Protein AF-A0AAW1YLP2-F1 (afdb_monomer_lite)

Sequence (83 aa):
MIFHARVENHPCRTYDPSRATLFYVPFYGGLYASSKFREANLTARDELALGLVSTFSQPTWQNRNGKDHFIALGRTAWDFMRT

Organism: Rubus argutus (NCBI:txid59490)

Radius of gyration: 14.55 Å; chains: 1; bounding box: 37×26×36 Å

Foldseek 3Di:
DVVVVCQVPPPPDDPDLVPDQAAEDADQQQVLCVVCVPPPDVCVSCVVVVVVVVVCPDPSCVVPVCPRYDYDHVDDVVSVDPD

Secondary structure (DSSP, 8-state):
-HHHHHHHT-TT--S-GGG-S-EE----HHHHHHHHTT---HHHHHHHHHHHHGGGGSHHHHHTTTTTEE----S-GGGG---

InterPro domains:
  IPR004263 Exostosin-like [PTHR11062] (2-75)
  IPR040911 Exostosin, GT47 domain [PF03016] (2-82)

Structure (mmCIF, N/CA/C/O backbone):
data_AF-A0AAW1YLP2-F1
#
_entry.id   AF-A0AAW1YLP2-F1
#
loop_
_atom_site.group_PDB
_atom_site.id
_atom_site.type_symbol
_atom_site.label_atom_id
_atom_site.label_alt_id
_atom_site.label_comp_id
_atom_site.label_asym_id
_atom_site.label_entity_id
_atom_site.label_seq_id
_atom_site.pdbx_PDB_ins_code
_atom_site.Cartn_x
_atom_site.Cartn_y
_atom_site.Cartn_z
_atom_site.occupancy
_atom_site.B_iso_or_equiv
_atom_site.auth_seq_id
_atom_site.auth_comp_id
_atom_site.auth_asym_id
_atom_site.auth_atom_id
_atom_site.pdbx_PDB_model_num
ATOM 1 N N . MET A 1 1 ? -5.106 -8.666 -4.914 1.00 79.06 1 MET A N 1
ATOM 2 C CA . MET A 1 1 ? -6.570 -8.858 -4.804 1.00 79.06 1 MET A CA 1
ATOM 3 C C . MET A 1 1 ? -6.998 -9.656 -3.575 1.00 79.06 1 MET A C 1
ATOM 5 O O . MET A 1 1 ? -7.889 -9.186 -2.891 1.00 79.06 1 MET A O 1
ATOM 9 N N . ILE A 1 2 ? -6.360 -10.783 -3.217 1.00 90.69 2 ILE A N 1
ATOM 10 C CA . ILE A 1 2 ? -6.736 -11.550 -2.003 1.00 90.69 2 ILE A CA 1
ATOM 11 C C . ILE A 1 2 ? -6.718 -10.683 -0.732 1.00 90.69 2 ILE A C 1
ATOM 13 O O . ILE A 1 2 ? -7.682 -10.684 0.025 1.00 90.69 2 ILE A O 1
ATOM 17 N N . PHE A 1 3 ? -5.642 -9.921 -0.502 1.00 91.44 3 PHE A N 1
ATOM 18 C CA . PHE A 1 3 ? -5.539 -9.073 0.690 1.00 91.44 3 PHE A CA 1
ATOM 19 C C . PHE A 1 3 ? -6.597 -7.959 0.704 1.00 91.44 3 PHE A C 1
ATOM 21 O O . PHE A 1 3 ? -7.245 -7.752 1.721 1.00 91.44 3 PHE A O 1
ATOM 28 N N . HIS A 1 4 ? -6.831 -7.308 -0.441 1.00 94.31 4 HIS A N 1
ATOM 29 C CA . HIS A 1 4 ? -7.889 -6.303 -0.604 1.00 94.31 4 HIS A CA 1
ATOM 30 C C . HIS A 1 4 ? -9.265 -6.864 -0.238 1.00 94.31 4 HIS A C 1
ATOM 32 O O . HIS A 1 4 ? -9.926 -6.315 0.635 1.00 94.31 4 HIS A O 1
ATOM 38 N N . ALA A 1 5 ? -9.640 -8.018 -0.800 1.00 95.44 5 ALA A N 1
ATOM 39 C CA . ALA A 1 5 ? -10.905 -8.678 -0.480 1.00 95.44 5 ALA A CA 1
ATOM 40 C C . ALA A 1 5 ? -11.012 -9.044 1.012 1.00 95.44 5 ALA A C 1
ATOM 42 O O . ALA A 1 5 ? -12.081 -8.926 1.607 1.00 95.44 5 ALA A O 1
ATOM 43 N N . ARG A 1 6 ? -9.910 -9.457 1.654 1.00 95.44 6 ARG A N 1
ATOM 44 C CA . ARG A 1 6 ? -9.894 -9.722 3.102 1.00 95.44 6 ARG A CA 1
ATOM 45 C C . ARG A 1 6 ? -10.104 -8.458 3.930 1.00 95.44 6 ARG A C 1
ATOM 47 O O . ARG A 1 6 ? -10.825 -8.524 4.917 1.00 95.44 6 ARG A O 1
ATOM 54 N N . VAL A 1 7 ? -9.503 -7.330 3.546 1.00 95.56 7 VAL A N 1
ATOM 55 C CA . VAL A 1 7 ? -9.714 -6.047 4.237 1.00 95.56 7 VAL A CA 1
ATOM 56 C C . VAL A 1 7 ? -11.150 -5.563 4.050 1.00 95.56 7 VAL A C 1
ATOM 58 O O . VAL A 1 7 ? -11.774 -5.149 5.023 1.00 95.56 7 VAL A O 1
ATOM 61 N N . GLU A 1 8 ? -11.699 -5.653 2.836 1.00 95.25 8 GLU A N 1
ATOM 62 C CA . GLU A 1 8 ? -13.082 -5.250 2.545 1.00 95.25 8 GLU A CA 1
ATOM 63 C C . GLU A 1 8 ? -14.114 -6.005 3.383 1.00 95.25 8 GLU A C 1
ATOM 65 O O . GLU A 1 8 ? -15.095 -5.401 3.819 1.00 95.25 8 GLU A O 1
ATOM 70 N N . ASN A 1 9 ? -13.860 -7.292 3.633 1.00 96.88 9 ASN A N 1
ATOM 71 C CA . ASN A 1 9 ? -14.727 -8.183 4.403 1.00 96.88 9 ASN A CA 1
ATOM 72 C C . ASN A 1 9 ? -14.300 -8.330 5.877 1.00 96.88 9 ASN A C 1
ATOM 74 O O . ASN A 1 9 ? -14.825 -9.189 6.586 1.00 96.88 9 ASN A O 1
ATOM 78 N N . HIS A 1 10 ? -13.334 -7.541 6.357 1.00 97.06 10 HIS A N 1
ATOM 79 C CA . HIS A 1 10 ? -12.857 -7.659 7.732 1.00 97.06 10 HIS A CA 1
ATOM 80 C C . HIS A 1 10 ? -13.946 -7.194 8.718 1.00 97.06 10 HIS A C 1
ATOM 82 O O . HIS A 1 10 ? -14.470 -6.091 8.549 1.00 97.06 10 HIS A O 1
ATOM 88 N N . PRO A 1 11 ? -14.258 -7.952 9.789 1.00 97.69 11 PRO A N 1
ATOM 89 C CA . PRO A 1 11 ? -15.362 -7.625 10.702 1.00 97.69 11 PRO A CA 1
ATOM 90 C C . PRO A 1 11 ? -15.189 -6.275 11.411 1.00 97.69 11 PRO A C 1
ATOM 92 O O . PRO A 1 11 ? -16.168 -5.623 11.754 1.00 97.69 11 PRO A O 1
ATOM 95 N N . CYS A 1 12 ? -13.943 -5.829 11.601 1.00 96.88 12 CYS A N 1
ATOM 96 C CA . CYS A 1 12 ? -13.631 -4.533 12.214 1.00 96.88 12 CYS A CA 1
ATOM 97 C C . CYS A 1 12 ? -13.502 -3.373 11.210 1.00 96.88 12 CYS A C 1
ATOM 99 O O . CYS A 1 12 ? -13.039 -2.298 11.590 1.00 96.88 12 CYS A O 1
ATOM 101 N N . ARG A 1 13 ? -13.832 -3.569 9.926 1.00 96.75 13 ARG A N 1
ATOM 102 C CA . ARG A 1 13 ? -13.781 -2.481 8.944 1.00 96.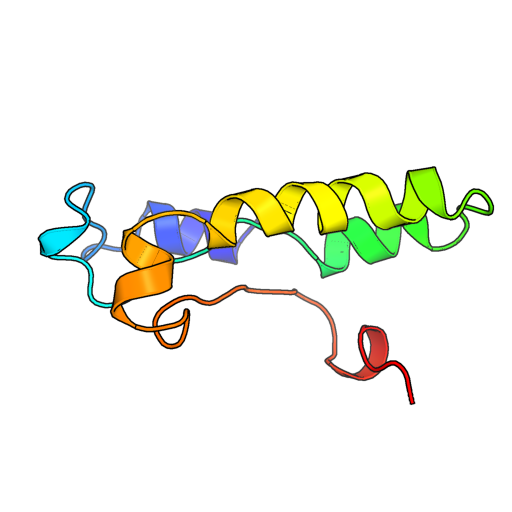75 13 ARG A CA 1
ATOM 103 C C . ARG A 1 13 ? -14.822 -1.419 9.300 1.00 96.75 13 ARG A C 1
ATOM 105 O O . ARG A 1 13 ? -15.975 -1.729 9.578 1.00 96.75 13 ARG A O 1
ATOM 112 N N . THR A 1 14 ? -14.411 -0.158 9.248 1.00 96.94 14 THR A N 1
ATOM 113 C CA . THR A 1 14 ? -15.280 1.000 9.472 1.00 96.94 14 THR A CA 1
ATOM 114 C C . THR A 1 14 ? -15.220 1.939 8.273 1.00 96.94 14 THR A C 1
ATOM 116 O O . THR A 1 14 ? -14.179 2.064 7.629 1.00 96.94 14 THR A O 1
ATOM 119 N N . TYR A 1 15 ? -16.344 2.591 7.978 1.00 94.25 15 TYR A N 1
ATOM 120 C CA . TYR A 1 15 ? -16.420 3.687 7.008 1.00 94.25 15 TYR A CA 1
ATOM 121 C C . TYR A 1 15 ? -16.160 5.053 7.649 1.00 94.25 15 TYR A C 1
ATOM 123 O O . TYR A 1 15 ? -15.919 6.016 6.933 1.00 94.25 15 TYR A O 1
ATOM 131 N N . ASP A 1 16 ? -16.199 5.131 8.982 1.00 96.31 16 ASP A N 1
ATOM 132 C CA . ASP A 1 16 ? -15.855 6.324 9.749 1.00 96.31 16 ASP A CA 1
ATOM 133 C C . ASP A 1 16 ? -14.335 6.369 10.000 1.00 96.31 16 ASP A C 1
ATOM 135 O O . ASP A 1 16 ? -13.830 5.545 10.778 1.00 96.31 16 ASP A O 1
ATOM 139 N N . PRO A 1 17 ? -13.600 7.317 9.383 1.00 93.50 17 PRO A N 1
ATOM 140 C CA . PRO A 1 17 ? -12.154 7.440 9.542 1.00 93.50 17 PRO A CA 1
ATOM 141 C C . PRO A 1 17 ? -11.724 7.795 10.968 1.00 93.50 17 PRO A C 1
ATOM 143 O O . PRO A 1 17 ? -10.617 7.446 11.364 1.00 93.50 17 PRO A O 1
ATOM 146 N N . SER A 1 18 ? -12.577 8.458 11.757 1.00 94.12 18 SER A N 1
ATOM 147 C CA . SER A 1 18 ? -12.241 8.870 13.130 1.00 94.12 18 SER A CA 1
ATOM 148 C C . SER A 1 18 ? -12.120 7.684 14.093 1.00 94.12 18 SER A C 1
ATOM 150 O O . SER A 1 18 ? -11.434 7.762 15.111 1.00 94.12 18 SER A O 1
ATOM 152 N N . ARG A 1 19 ? -12.759 6.563 13.745 1.00 96.06 19 ARG A N 1
ATOM 153 C CA . ARG A 1 19 ? -12.747 5.308 14.506 1.00 96.06 19 ARG A CA 1
ATOM 154 C C . ARG A 1 19 ? -11.729 4.298 13.982 1.00 96.06 19 ARG A C 1
ATOM 156 O O . ARG A 1 19 ? -11.553 3.243 14.591 1.00 96.06 19 ARG A O 1
ATOM 163 N N . ALA A 1 20 ? -11.096 4.576 12.846 1.00 96.12 20 ALA A N 1
ATOM 164 C CA . ALA A 1 20 ? -10.130 3.672 12.243 1.00 96.12 20 ALA A CA 1
ATOM 165 C C . ALA A 1 20 ? -8.793 3.728 12.999 1.00 96.12 20 ALA A C 1
ATOM 167 O O . ALA A 1 20 ? -8.271 4.796 13.302 1.00 96.12 20 ALA A O 1
ATOM 168 N N . THR A 1 21 ? -8.226 2.559 13.306 1.00 95.81 21 THR A N 1
ATOM 169 C CA . THR A 1 21 ? -6.870 2.452 13.885 1.00 95.81 21 THR A CA 1
ATOM 170 C C . THR A 1 21 ? -5.796 2.276 12.814 1.00 95.81 21 THR A C 1
ATOM 172 O O . THR A 1 21 ? -4.643 2.629 13.042 1.00 95.81 21 THR A O 1
ATOM 175 N N . LEU A 1 22 ? -6.172 1.709 11.666 1.00 96.12 22 LEU A N 1
ATOM 176 C CA . LEU A 1 22 ? -5.300 1.456 10.527 1.00 96.12 22 LEU A CA 1
ATOM 177 C C . LEU A 1 22 ? -6.035 1.785 9.231 1.00 96.12 22 LEU A C 1
ATOM 179 O O . LEU A 1 22 ? -7.234 1.523 9.103 1.00 96.12 22 LEU A O 1
ATOM 183 N N . PHE A 1 23 ? -5.283 2.278 8.256 1.00 95.56 23 PHE A N 1
ATOM 184 C CA . PHE A 1 23 ? -5.770 2.626 6.932 1.00 95.56 23 PHE A CA 1
ATOM 185 C C . PHE A 1 23 ? -5.092 1.744 5.890 1.00 95.56 23 PHE A C 1
ATOM 187 O O . PHE A 1 23 ? -3.883 1.808 5.664 1.00 95.56 23 PHE A O 1
ATOM 194 N N . TYR A 1 24 ? -5.881 0.898 5.238 1.00 94.44 24 TYR A N 1
ATOM 195 C CA . TYR A 1 24 ? -5.396 0.132 4.102 1.00 94.44 24 TYR A CA 1
ATOM 196 C C . TYR A 1 24 ? -5.398 1.005 2.850 1.00 94.44 24 TYR A C 1
ATOM 198 O O . TYR A 1 24 ? -6.431 1.565 2.483 1.00 94.44 24 TYR A O 1
ATOM 206 N N . VAL A 1 25 ? -4.257 1.081 2.173 1.00 93.25 25 VAL A N 1
ATOM 207 C CA . VAL A 1 25 ? -4.131 1.781 0.896 1.00 93.25 25 VAL A CA 1
ATOM 208 C C . VAL A 1 25 ? -4.149 0.740 -0.232 1.00 93.25 25 VAL A C 1
ATOM 210 O O . VAL A 1 25 ? -3.228 -0.081 -0.310 1.00 93.25 25 VAL A O 1
ATOM 213 N N . PRO A 1 26 ? -5.173 0.733 -1.112 1.00 91.69 26 PRO A N 1
ATOM 214 C CA . PRO A 1 26 ? -5.377 -0.306 -2.127 1.00 91.69 26 PRO A CA 1
ATOM 215 C C . PRO A 1 26 ? -4.451 -0.129 -3.346 1.00 91.69 26 PRO A C 1
ATOM 217 O O . PRO A 1 26 ? -4.880 -0.145 -4.497 1.00 91.69 26 PRO A O 1
ATOM 220 N N . PHE A 1 27 ? -3.153 0.046 -3.096 1.00 92.62 27 PHE A N 1
ATOM 221 C CA . PHE A 1 27 ? -2.122 0.151 -4.120 1.00 92.62 27 PHE A CA 1
ATOM 222 C C . PHE A 1 27 ? -1.487 -1.219 -4.390 1.00 92.62 27 PHE A C 1
ATOM 224 O O . PHE A 1 27 ? -0.759 -1.771 -3.564 1.00 92.62 27 PHE A O 1
ATOM 231 N N . TYR A 1 28 ? -1.738 -1.781 -5.572 1.00 92.62 28 TYR A N 1
ATOM 232 C CA . TYR A 1 28 ? -1.262 -3.113 -5.959 1.00 92.62 28 TYR A CA 1
ATOM 233 C C . TYR A 1 28 ? 0.167 -3.086 -6.519 1.00 92.62 28 TYR A C 1
ATOM 235 O O . TYR A 1 28 ? 0.401 -3.476 -7.663 1.00 92.62 28 TYR A O 1
ATOM 243 N N . GLY A 1 29 ? 1.126 -2.630 -5.709 1.00 91.44 29 GLY A N 1
ATOM 244 C CA . GLY A 1 29 ? 2.492 -2.323 -6.150 1.00 91.44 29 GLY A CA 1
ATOM 245 C C . GLY A 1 29 ? 3.197 -3.455 -6.904 1.00 91.44 29 GLY A C 1
ATOM 246 O O . GLY A 1 29 ? 3.796 -3.212 -7.946 1.00 91.44 29 GLY A O 1
ATOM 247 N N . GLY A 1 30 ? 3.077 -4.707 -6.453 1.00 91.38 30 GLY A N 1
ATOM 248 C CA . GLY A 1 30 ? 3.689 -5.849 -7.137 1.00 91.38 30 GLY A CA 1
ATOM 249 C C . GLY A 1 30 ? 3.057 -6.182 -8.487 1.00 91.38 30 GLY A C 1
ATOM 250 O O . GLY A 1 30 ? 3.773 -6.529 -9.428 1.00 91.38 30 GLY A O 1
ATOM 251 N N . LEU A 1 31 ? 1.734 -6.033 -8.615 1.00 92.19 31 LEU A N 1
ATOM 252 C CA . LEU A 1 31 ? 1.046 -6.183 -9.900 1.00 92.19 31 LEU A CA 1
ATOM 253 C C . LEU A 1 31 ? 1.458 -5.058 -10.854 1.00 92.19 31 LEU A C 1
ATOM 255 O O . LEU A 1 31 ? 1.802 -5.326 -12.002 1.00 92.19 31 LEU A O 1
ATOM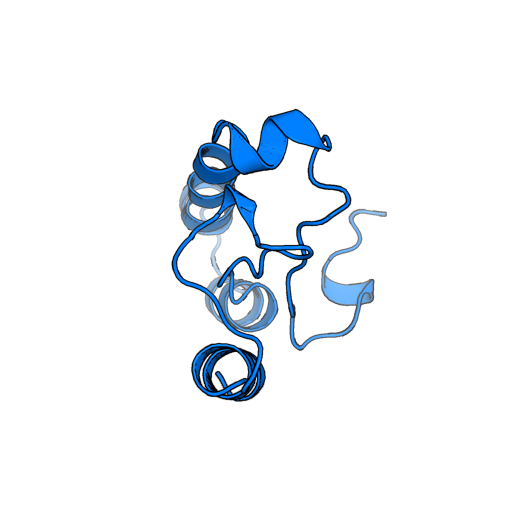 259 N N . TYR A 1 32 ? 1.491 -3.820 -10.356 1.00 92.50 32 TYR A N 1
ATOM 260 C CA . TYR A 1 32 ? 1.904 -2.659 -11.134 1.00 92.50 32 TYR A CA 1
ATOM 261 C C . TYR A 1 32 ? 3.340 -2.796 -11.651 1.00 92.50 32 TYR A C 1
ATOM 263 O O . TYR A 1 32 ? 3.563 -2.716 -12.860 1.00 92.50 32 TYR A O 1
ATOM 271 N N . ALA A 1 33 ? 4.290 -3.113 -10.766 1.00 90.69 33 ALA A N 1
ATOM 272 C CA . ALA A 1 33 ? 5.683 -3.354 -11.131 1.00 90.69 33 ALA A CA 1
ATOM 273 C C . ALA A 1 33 ? 5.807 -4.453 -12.197 1.00 90.69 33 ALA A C 1
ATOM 275 O O . ALA A 1 33 ? 6.508 -4.281 -13.192 1.00 90.69 33 ALA A O 1
ATOM 276 N N . SER A 1 34 ? 5.054 -5.549 -12.045 1.00 90.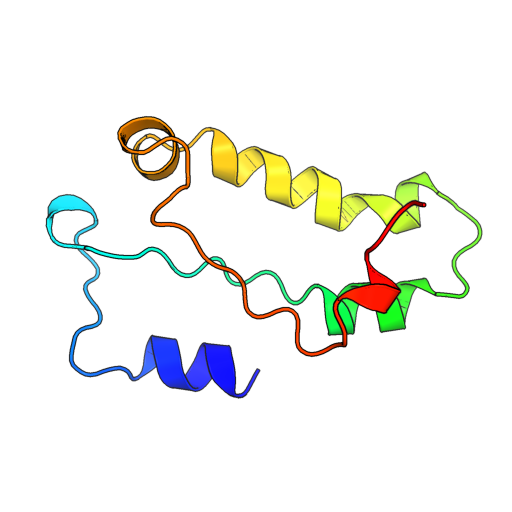81 34 SER A N 1
ATOM 277 C CA . SER A 1 34 ? 5.030 -6.637 -13.030 1.00 90.81 34 SER A CA 1
ATOM 278 C C . SER A 1 34 ? 4.439 -6.205 -14.373 1.00 90.81 34 SER A C 1
ATOM 280 O O . SER A 1 34 ? 4.883 -6.685 -15.404 1.00 90.81 34 SER A O 1
ATOM 282 N N . SER A 1 35 ? 3.460 -5.297 -14.388 1.00 92.25 35 SER A N 1
ATOM 283 C CA . SER A 1 35 ? 2.853 -4.796 -15.630 1.00 92.25 35 SER A CA 1
ATOM 284 C C . SER A 1 35 ? 3.746 -3.804 -16.385 1.00 92.25 35 SER A C 1
ATOM 286 O O . SER A 1 35 ? 3.659 -3.706 -17.605 1.00 92.25 35 SER A O 1
ATOM 288 N N . LYS A 1 36 ? 4.630 -3.092 -15.673 1.00 92.25 36 LYS A N 1
ATOM 289 C CA . LYS A 1 36 ? 5.501 -2.045 -16.229 1.00 92.25 36 LYS A CA 1
ATOM 290 C C . LYS A 1 36 ? 6.971 -2.463 -16.363 1.00 92.25 36 LYS A C 1
ATOM 292 O O . LYS A 1 36 ? 7.795 -1.649 -16.768 1.00 92.25 36 LYS A O 1
ATOM 297 N N . PHE A 1 37 ? 7.325 -3.719 -16.070 1.00 87.50 37 PHE A N 1
ATOM 298 C CA . PHE A 1 37 ? 8.730 -4.156 -15.983 1.00 87.50 37 PHE A CA 1
ATOM 299 C C . PHE A 1 37 ? 9.546 -3.988 -17.280 1.00 87.50 37 PHE A C 1
ATOM 301 O O . PHE A 1 37 ? 10.763 -3.831 -17.220 1.00 87.50 37 PHE A O 1
ATOM 308 N N . ARG A 1 38 ? 8.889 -3.996 -18.449 1.00 91.56 38 ARG A N 1
ATOM 309 C CA . ARG A 1 38 ? 9.504 -3.750 -19.770 1.00 91.56 38 ARG A CA 1
ATOM 310 C C . ARG A 1 38 ? 9.160 -2.387 -20.366 1.00 91.56 38 ARG A C 1
ATOM 312 O O . ARG A 1 38 ? 9.535 -2.119 -21.500 1.00 91.56 38 ARG A O 1
ATOM 319 N N . GLU A 1 39 ? 8.451 -1.537 -19.630 1.00 95.00 39 GLU A N 1
ATOM 320 C CA . GLU A 1 39 ? 8.090 -0.205 -20.112 1.00 95.00 39 GLU A CA 1
ATOM 321 C C . GLU A 1 39 ? 9.344 0.670 -20.179 1.00 95.00 39 GLU A C 1
ATOM 323 O O . GLU A 1 39 ? 10.023 0.839 -19.164 1.00 95.00 39 GLU A O 1
ATOM 328 N N . ALA A 1 40 ? 9.658 1.196 -21.362 1.00 94.69 40 ALA A N 1
ATOM 329 C CA . ALA A 1 40 ? 10.826 2.042 -21.589 1.00 94.69 40 ALA A CA 1
ATOM 330 C C . ALA A 1 40 ? 10.542 3.513 -21.249 1.00 94.69 40 ALA A C 1
ATOM 332 O O . ALA A 1 40 ? 11.451 4.248 -20.863 1.00 94.69 40 ALA A O 1
ATOM 333 N N . ASN A 1 41 ? 9.285 3.947 -21.361 1.00 95.81 41 ASN A N 1
ATOM 334 C CA . ASN A 1 41 ? 8.873 5.293 -21.002 1.00 95.81 41 ASN A CA 1
ATOM 335 C C . ASN A 1 41 ? 8.745 5.424 -19.475 1.00 95.81 41 ASN A C 1
ATOM 337 O O . ASN A 1 41 ? 7.802 4.919 -18.864 1.00 95.81 41 ASN A O 1
ATOM 341 N N . LEU A 1 42 ? 9.681 6.147 -18.856 1.00 91.44 42 LEU A N 1
ATOM 342 C CA . LEU A 1 42 ? 9.714 6.345 -17.404 1.00 91.44 42 LEU A CA 1
ATOM 343 C C . LEU A 1 42 ? 8.469 7.063 -16.872 1.00 91.44 42 LEU A C 1
ATOM 345 O O . LEU A 1 42 ? 7.941 6.669 -15.838 1.00 91.44 42 LEU A O 1
ATOM 349 N N . THR A 1 43 ? 7.932 8.041 -17.603 1.00 93.88 43 THR A N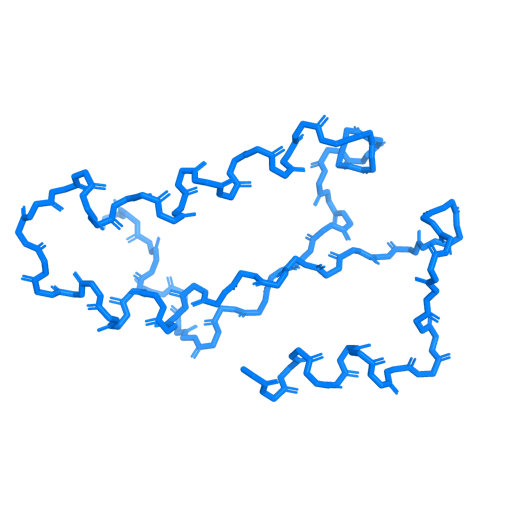 1
ATOM 350 C CA . THR A 1 43 ? 6.687 8.718 -17.216 1.00 93.88 43 THR A CA 1
ATOM 351 C C . THR A 1 43 ? 5.529 7.724 -17.143 1.00 93.88 43 THR A C 1
ATOM 353 O O . THR A 1 43 ? 4.806 7.696 -16.151 1.00 93.88 43 THR A O 1
ATOM 356 N N . ALA A 1 44 ? 5.400 6.844 -18.140 1.00 93.69 44 ALA A N 1
ATOM 357 C CA . ALA A 1 44 ? 4.371 5.801 -18.158 1.00 93.69 44 ALA A CA 1
ATOM 358 C C . ALA A 1 44 ? 4.618 4.681 -17.129 1.00 93.69 44 ALA A C 1
ATOM 360 O O . ALA A 1 44 ? 3.682 3.973 -16.742 1.00 93.69 44 ALA A O 1
ATOM 361 N N . ARG A 1 45 ? 5.875 4.483 -16.711 1.00 92.19 45 ARG A N 1
ATOM 362 C CA . ARG A 1 45 ? 6.270 3.553 -15.644 1.00 92.19 45 ARG A CA 1
ATOM 363 C C . ARG A 1 45 ? 5.985 4.121 -14.251 1.00 92.19 45 ARG A C 1
ATOM 365 O O . ARG A 1 45 ? 5.655 3.345 -13.358 1.00 92.19 45 ARG A O 1
ATOM 372 N N . ASP A 1 46 ? 6.038 5.435 -14.066 1.00 91.31 46 ASP A N 1
ATOM 373 C CA . ASP A 1 46 ? 5.879 6.077 -12.754 1.00 91.31 46 ASP A CA 1
ATOM 374 C C . ASP A 1 46 ? 4.471 6.639 -12.504 1.00 91.31 46 ASP A C 1
ATOM 376 O O . ASP A 1 46 ? 4.115 6.895 -11.355 1.00 91.31 46 ASP A O 1
ATOM 380 N N . GLU A 1 47 ? 3.642 6.770 -13.541 1.00 93.00 47 GLU A N 1
ATOM 381 C CA . GLU A 1 47 ? 2.311 7.394 -13.504 1.00 93.00 47 GLU A CA 1
ATOM 382 C C . GLU A 1 47 ? 1.441 6.974 -12.305 1.00 93.00 47 GLU A C 1
ATOM 384 O O . GLU A 1 47 ? 0.990 7.825 -11.536 1.00 93.00 47 GLU A O 1
ATOM 389 N N . LEU A 1 48 ? 1.239 5.668 -12.081 1.00 92.44 48 LEU A N 1
ATOM 390 C CA . LEU A 1 48 ? 0.381 5.205 -10.982 1.00 92.44 48 LEU A CA 1
ATOM 391 C C . LEU A 1 48 ? 1.015 5.454 -9.605 1.00 92.44 48 LEU A C 1
ATOM 393 O O . LEU A 1 48 ? 0.311 5.749 -8.639 1.00 92.44 48 LEU A O 1
ATOM 397 N N . ALA A 1 49 ? 2.342 5.338 -9.507 1.00 89.56 49 ALA A N 1
ATOM 398 C CA . ALA A 1 49 ? 3.068 5.602 -8.268 1.00 89.56 49 ALA A CA 1
ATOM 399 C C . ALA A 1 49 ? 3.038 7.098 -7.912 1.00 89.56 49 ALA A C 1
ATOM 401 O O . ALA A 1 49 ? 2.923 7.443 -6.740 1.00 89.56 49 ALA A O 1
ATOM 402 N N . LEU A 1 50 ? 3.070 7.984 -8.911 1.00 91.81 50 LEU A N 1
ATOM 403 C CA . LEU A 1 50 ? 2.862 9.420 -8.724 1.00 91.81 50 LEU A CA 1
ATOM 404 C C . LEU A 1 50 ? 1.412 9.731 -8.338 1.00 91.81 50 LEU A C 1
ATOM 406 O O . LEU A 1 50 ? 1.182 10.529 -7.433 1.00 91.81 50 LEU A O 1
ATOM 410 N N . GLY A 1 51 ? 0.436 9.050 -8.944 1.00 91.06 51 GLY A N 1
ATOM 411 C CA . GLY A 1 51 ? -0.972 9.158 -8.553 1.00 91.06 51 GLY A CA 1
ATOM 412 C C . GLY A 1 51 ? -1.205 8.820 -7.076 1.00 91.06 51 GLY A C 1
ATOM 413 O O . GLY A 1 51 ? -1.959 9.517 -6.395 1.00 91.06 51 GLY A O 1
ATOM 414 N N . LEU A 1 52 ? -0.495 7.817 -6.545 1.00 91.19 52 LEU A N 1
ATOM 415 C CA . LEU A 1 52 ? -0.554 7.438 -5.130 1.00 91.19 52 LEU A CA 1
ATOM 416 C C . LEU A 1 52 ? -0.176 8.588 -4.183 1.00 91.19 52 LEU A C 1
ATOM 418 O O . LEU A 1 52 ? -0.760 8.685 -3.104 1.00 91.19 52 LEU A O 1
ATOM 422 N N . VAL A 1 53 ? 0.744 9.474 -4.583 1.00 89.06 53 VAL A N 1
ATOM 423 C CA . VAL A 1 53 ? 1.231 10.587 -3.747 1.00 89.06 53 VAL A CA 1
ATOM 424 C C . VAL A 1 53 ? 0.093 11.509 -3.310 1.00 89.06 53 VAL A C 1
ATOM 426 O O . VAL A 1 53 ? 0.097 11.990 -2.178 1.00 89.06 53 VAL A O 1
ATOM 429 N N . SER A 1 54 ? -0.927 11.689 -4.154 1.00 82.19 54 SER A N 1
ATOM 430 C CA . SER A 1 54 ? -2.124 12.477 -3.819 1.00 82.19 54 SER A CA 1
ATOM 431 C C . SER A 1 54 ? -2.849 11.977 -2.560 1.00 82.19 54 SER A C 1
ATOM 433 O O . SER A 1 54 ? -3.428 12.764 -1.811 1.00 82.19 54 SER A O 1
ATOM 435 N N . THR A 1 55 ? -2.760 10.678 -2.263 1.00 81.81 55 THR A N 1
ATOM 436 C CA . THR A 1 55 ? -3.375 10.063 -1.077 1.00 81.81 55 THR A CA 1
ATOM 437 C C . THR A 1 55 ? -2.698 10.515 0.219 1.00 81.81 55 THR A C 1
ATOM 439 O O . THR A 1 55 ? -3.330 10.534 1.272 1.00 81.81 55 THR A O 1
ATOM 442 N N . PHE A 1 56 ? -1.429 10.930 0.155 1.00 85.81 56 PHE A N 1
ATOM 443 C CA . PHE A 1 56 ? -0.661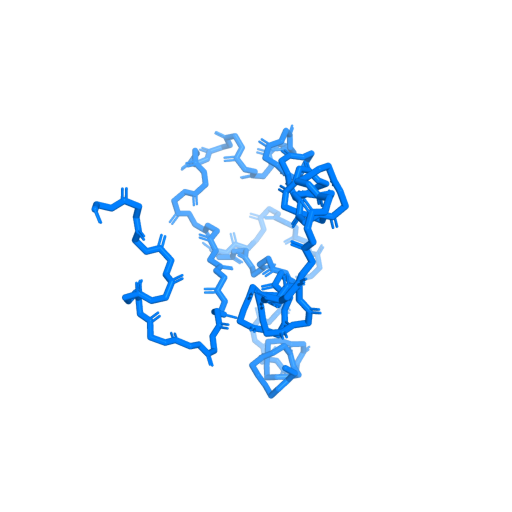 11.380 1.321 1.00 85.81 56 PHE A CA 1
ATOM 444 C C . PHE A 1 56 ? -1.047 12.793 1.780 1.00 85.81 56 PHE A C 1
ATOM 446 O O . PHE A 1 56 ? -0.686 13.220 2.875 1.00 85.81 56 PHE A O 1
ATOM 453 N N . SER A 1 57 ? -1.806 13.529 0.967 1.00 87.88 57 SER A N 1
ATOM 454 C CA . SER A 1 57 ? -2.319 14.852 1.328 1.00 87.88 57 SER A CA 1
ATOM 455 C C . SER A 1 57 ? -3.606 14.799 2.157 1.00 87.88 57 SER A C 1
ATOM 457 O O . SER A 1 57 ? -4.042 15.839 2.644 1.00 87.88 57 SER A O 1
ATOM 459 N N . GLN A 1 58 ? -4.223 13.625 2.336 1.00 89.69 58 GLN A N 1
ATOM 460 C CA . GLN A 1 58 ? -5.467 13.499 3.099 1.00 89.69 58 GLN A CA 1
ATOM 461 C C . GLN A 1 58 ? -5.248 13.762 4.603 1.00 89.69 58 GLN A C 1
ATOM 463 O O . GLN A 1 58 ? -4.214 13.362 5.145 1.00 89.69 58 GLN A O 1
ATOM 468 N N . PRO A 1 59 ? -6.221 14.362 5.322 1.00 92.38 59 PRO A N 1
ATOM 469 C CA . PRO A 1 59 ? -6.096 14.625 6.761 1.00 92.38 59 PRO A CA 1
ATOM 470 C C . PRO A 1 59 ? -5.785 13.371 7.589 1.00 92.38 59 PRO A C 1
ATOM 472 O O . PRO A 1 59 ? -4.997 13.419 8.529 1.00 92.38 59 PRO A O 1
ATOM 475 N N . THR A 1 60 ? -6.355 12.226 7.204 1.00 93.50 60 THR A N 1
ATOM 476 C CA . THR A 1 60 ? -6.097 10.922 7.832 1.00 93.50 60 THR A CA 1
ATOM 477 C C . THR A 1 60 ? -4.621 10.544 7.787 1.00 93.50 60 THR A C 1
ATOM 479 O O . THR A 1 60 ? -4.082 10.087 8.790 1.00 93.50 60 THR A O 1
ATOM 482 N N . TRP A 1 61 ? -3.944 10.797 6.664 1.00 94.19 61 TRP A N 1
ATOM 483 C CA . TRP A 1 61 ? -2.508 10.572 6.528 1.00 94.19 61 TRP A CA 1
ATOM 484 C C . TRP A 1 61 ? -1.701 11.518 7.420 1.00 94.19 61 TRP A C 1
ATOM 486 O O . TRP A 1 61 ? -0.781 11.087 8.119 1.00 94.19 61 TRP A O 1
ATOM 496 N N . GLN A 1 62 ? -2.051 12.807 7.423 1.00 92.94 62 GLN A N 1
ATOM 497 C CA . GLN A 1 62 ? -1.315 13.841 8.155 1.00 92.94 62 GLN A CA 1
ATOM 498 C C . GLN A 1 62 ? -1.363 13.639 9.674 1.00 92.94 62 GLN A C 1
ATOM 500 O O . GLN A 1 62 ? -0.352 13.843 10.338 1.00 92.94 62 GLN A O 1
ATOM 505 N N . ASN A 1 63 ? -2.488 13.166 10.216 1.00 92.19 63 ASN A N 1
ATOM 506 C CA . ASN A 1 63 ? -2.686 12.995 11.660 1.00 92.19 63 ASN A CA 1
ATOM 507 C C . ASN A 1 63 ? -1.632 12.108 12.340 1.00 92.19 63 ASN A C 1
ATOM 509 O O . ASN A 1 63 ? -1.321 12.304 13.515 1.00 92.19 63 ASN A O 1
ATOM 513 N N . ARG A 1 64 ? -1.107 11.105 11.628 1.00 93.44 64 ARG A N 1
ATOM 514 C CA . ARG A 1 64 ? -0.086 10.177 12.145 1.00 93.44 64 ARG A CA 1
ATOM 515 C C . ARG A 1 64 ? 1.120 10.041 11.225 1.00 93.44 64 ARG A C 1
ATOM 517 O O . ARG A 1 64 ? 1.882 9.079 11.348 1.00 93.44 64 ARG A O 1
ATOM 524 N N . ASN A 1 65 ? 1.297 10.988 10.306 1.00 92.94 65 ASN A N 1
ATOM 525 C CA . ASN A 1 65 ? 2.338 10.972 9.279 1.00 92.94 65 ASN A CA 1
ATOM 526 C C . ASN A 1 65 ? 2.408 9.617 8.540 1.00 92.94 65 ASN A C 1
ATOM 528 O O . ASN A 1 65 ? 3.494 9.084 8.317 1.00 92.94 65 ASN A O 1
ATOM 532 N N . GLY A 1 66 ? 1.252 9.019 8.239 1.00 93.19 66 GLY A N 1
ATOM 533 C CA . GLY A 1 66 ? 1.143 7.740 7.534 1.00 93.19 66 GLY A CA 1
ATOM 534 C C . GLY A 1 66 ? 1.582 6.492 8.311 1.00 93.19 66 GLY A C 1
ATOM 535 O O . GLY A 1 66 ? 1.568 5.406 7.741 1.00 93.19 66 GLY A O 1
ATOM 536 N N . LYS A 1 67 ? 1.957 6.582 9.597 1.00 94.88 67 LYS A N 1
ATOM 537 C CA . LYS A 1 67 ? 2.423 5.415 10.388 1.00 94.88 67 LYS A CA 1
ATOM 538 C C . LYS A 1 67 ? 1.353 4.342 10.610 1.00 94.88 67 LYS A C 1
ATOM 540 O O . LYS A 1 67 ? 1.673 3.202 10.927 1.00 94.88 67 LYS A O 1
ATOM 545 N N . ASP A 1 68 ? 0.093 4.727 10.496 1.00 96.12 68 ASP A N 1
ATOM 546 C CA . ASP A 1 68 ? -1.094 3.878 10.571 1.00 96.12 68 ASP A CA 1
ATOM 547 C C . ASP A 1 68 ? -1.610 3.449 9.187 1.00 96.12 68 ASP A C 1
ATOM 549 O O . ASP A 1 68 ? -2.599 2.720 9.096 1.00 96.12 68 ASP A O 1
ATOM 553 N N . HIS A 1 69 ? -0.946 3.870 8.109 1.00 95.31 69 HIS A N 1
ATOM 554 C CA . HIS A 1 69 ? -1.273 3.476 6.749 1.00 95.31 69 HIS A CA 1
ATOM 555 C C . HIS A 1 69 ? -0.380 2.324 6.300 1.00 95.31 69 HIS A C 1
ATOM 557 O O . HIS A 1 69 ? 0.828 2.317 6.533 1.00 95.31 69 HIS A O 1
ATOM 563 N N . PHE A 1 70 ? -0.966 1.340 5.625 1.00 93.31 70 PHE A N 1
ATOM 564 C CA . PHE A 1 70 ? -0.220 0.178 5.159 1.00 93.31 70 PHE A CA 1
ATOM 565 C C . PHE A 1 70 ? -0.679 -0.286 3.774 1.00 93.31 70 PHE A C 1
ATOM 567 O O . PHE A 1 70 ? -1.828 -0.103 3.367 1.00 93.31 70 PHE A O 1
ATOM 574 N N . ILE A 1 71 ? 0.248 -0.912 3.047 1.00 92.12 71 ILE A N 1
ATOM 575 C CA . ILE A 1 71 ? 0.051 -1.449 1.697 1.00 92.12 71 ILE A CA 1
ATOM 576 C C . ILE A 1 71 ? 0.493 -2.912 1.689 1.00 92.12 71 ILE A C 1
ATOM 578 O O . ILE A 1 71 ? 1.522 -3.267 2.261 1.00 92.12 71 ILE A O 1
ATOM 582 N N . ALA A 1 72 ? -0.253 -3.761 0.985 1.00 91.75 72 ALA A N 1
ATOM 583 C CA . ALA A 1 72 ? 0.164 -5.127 0.687 1.00 91.75 72 ALA A CA 1
ATOM 584 C C . ALA A 1 72 ? 0.748 -5.189 -0.735 1.00 91.75 72 ALA A C 1
ATOM 586 O O . ALA A 1 72 ? 0.001 -5.192 -1.714 1.00 91.75 72 ALA A O 1
ATOM 587 N N . LEU A 1 73 ? 2.080 -5.243 -0.854 1.00 88.25 73 LEU A N 1
ATOM 588 C CA . LEU A 1 73 ? 2.778 -5.196 -2.150 1.00 88.25 73 LEU A CA 1
ATOM 589 C C . LEU A 1 73 ? 2.659 -6.499 -2.957 1.00 88.25 73 LEU A C 1
ATOM 591 O O . LEU A 1 73 ? 2.592 -6.448 -4.183 1.00 88.25 73 LEU A O 1
ATOM 595 N N . GLY A 1 74 ? 2.610 -7.659 -2.293 1.00 87.00 74 GLY A N 1
ATOM 596 C CA . GLY A 1 74 ? 2.450 -8.967 -2.947 1.00 87.00 74 GLY A CA 1
ATOM 597 C C . GLY A 1 74 ? 3.681 -9.479 -3.711 1.00 87.00 74 GLY A C 1
ATOM 598 O O . GLY A 1 74 ? 3.550 -10.421 -4.487 1.00 87.00 74 GLY A O 1
ATOM 599 N N . ARG A 1 75 ? 4.854 -8.869 -3.503 1.00 87.56 75 ARG A N 1
ATOM 600 C CA . ARG A 1 75 ? 6.172 -9.283 -4.020 1.00 87.56 75 ARG A CA 1
ATOM 601 C C . ARG A 1 75 ? 7.241 -9.081 -2.941 1.00 87.56 75 ARG A C 1
ATOM 603 O O . ARG A 1 75 ? 6.945 -8.497 -1.896 1.00 87.56 75 ARG A O 1
ATOM 610 N N . THR A 1 76 ? 8.451 -9.596 -3.157 1.00 87.06 76 THR A N 1
ATOM 611 C CA . THR A 1 76 ? 9.540 -9.474 -2.177 1.00 87.06 76 THR A CA 1
ATOM 612 C C . THR A 1 76 ? 10.009 -8.022 -2.079 1.00 87.06 76 THR A C 1
ATOM 614 O O . THR A 1 76 ? 9.939 -7.269 -3.048 1.00 87.06 76 THR A O 1
ATOM 617 N N . ALA A 1 77 ? 10.498 -7.615 -0.903 1.00 85.00 77 ALA A N 1
ATOM 618 C CA . ALA A 1 77 ? 10.990 -6.251 -0.690 1.00 85.00 77 ALA A CA 1
ATOM 619 C C . ALA A 1 77 ? 12.132 -5.879 -1.655 1.00 85.00 77 ALA A C 1
ATOM 621 O O . ALA A 1 77 ? 12.229 -4.727 -2.067 1.00 85.00 77 ALA A O 1
ATOM 622 N N . TRP A 1 78 ? 12.938 -6.868 -2.061 1.00 85.12 78 TRP A N 1
ATOM 623 C CA . TRP A 1 78 ? 14.026 -6.722 -3.031 1.00 85.12 78 TRP A CA 1
ATOM 624 C C . TRP A 1 78 ? 13.594 -6.092 -4.355 1.00 85.12 78 TRP A C 1
ATOM 626 O O . TRP A 1 78 ? 14.333 -5.269 -4.880 1.00 85.12 78 TRP A O 1
ATOM 636 N N . ASP A 1 79 ? 12.389 -6.390 -4.846 1.00 83.56 79 ASP A N 1
ATOM 637 C CA . ASP A 1 79 ? 11.878 -5.824 -6.103 1.00 83.56 79 ASP A CA 1
ATOM 638 C C . ASP A 1 79 ? 11.622 -4.302 -6.034 1.00 83.56 79 ASP A C 1
ATOM 640 O O . ASP A 1 79 ? 11.393 -3.665 -7.061 1.00 83.56 79 ASP A O 1
ATOM 644 N N . PHE A 1 80 ? 11.630 -3.713 -4.833 1.00 81.06 80 PHE A N 1
ATOM 645 C CA . PHE A 1 80 ? 11.321 -2.298 -4.597 1.00 81.06 80 PHE A 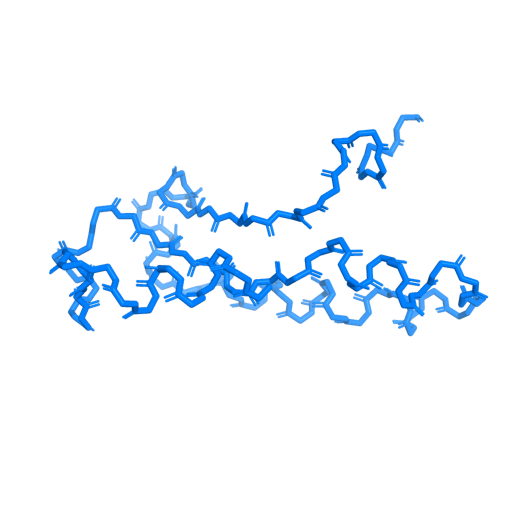CA 1
ATOM 646 C C . PHE A 1 80 ? 12.484 -1.507 -3.991 1.00 81.06 80 PHE A C 1
ATOM 648 O O . PHE A 1 80 ? 12.367 -0.291 -3.814 1.00 81.06 80 PHE A O 1
ATOM 655 N N . MET A 1 81 ? 13.597 -2.165 -3.660 1.00 82.62 81 MET A N 1
ATOM 656 C CA . MET A 1 81 ? 14.797 -1.473 -3.195 1.00 82.62 81 MET A CA 1
ATOM 657 C C . MET A 1 81 ? 15.474 -0.763 -4.374 1.00 82.62 81 MET A C 1
ATOM 659 O O . MET A 1 81 ? 15.503 -1.276 -5.487 1.00 82.62 81 MET A O 1
ATOM 663 N N . ARG A 1 82 ? 15.998 0.444 -4.132 1.00 68.81 82 ARG A N 1
ATOM 664 C CA . ARG A 1 82 ? 16.694 1.272 -5.140 1.00 68.81 82 ARG A CA 1
ATOM 665 C C . ARG A 1 82 ? 18.212 1.349 -4.913 1.00 68.81 82 ARG A C 1
ATOM 667 O O . ARG A 1 82 ? 18.840 2.286 -5.394 1.00 68.81 82 ARG A O 1
ATOM 674 N N . THR A 1 83 ? 18.761 0.424 -4.126 1.00 59.88 83 THR A N 1
ATOM 675 C CA . THR A 1 83 ? 20.202 0.297 -3.846 1.00 59.88 83 THR A CA 1
ATOM 676 C C . THR A 1 83 ? 20.953 -0.294 -5.020 1.00 59.88 83 THR A C 1
ATOM 678 O O . THR A 1 83 ? 20.421 -1.283 -5.575 1.00 59.88 83 THR A O 1
#

pLDDT: mean 91.23, std 5.87, range [59.88, 97.69]